Protein AF-A0A5C8PGQ7-F1 (afdb_monomer_lite)

Secondary structure (DSSP, 8-state):
-----------------------------PPP-EEEEEEE-TTS-EEEEEE----SS--------GGGHHHHHHH-----SS-------PPP---HHHHHTTSSS-GGGGG-HHHHHHHTTT-EEEE-SSS-EEEE------

Sequence (142 aa):
MSQAKKVPGRRLAAVAGLTATLLASTSALAQELALKRVMLSSGGVGYFEYEASVENDATLKLTVNLDQVDDVLKSLVVYDDKGGVGGLSLPGREPLSQVFRDLPFDQAALGSPSALLNALRGAEITVGGARSATGRVVAVNG

Structure (mmCIF, N/CA/C/O backbone):
data_AF-A0A5C8PGQ7-F1
#
_entry.id   AF-A0A5C8PGQ7-F1
#
loop_
_atom_site.group_PDB
_atom_site.id
_atom_site.type_symbol
_atom_site.label_atom_id
_atom_site.label_alt_id
_atom_site.label_comp_id
_atom_site.label_asym_id
_atom_site.label_entity_id
_atom_site.label_seq_id
_atom_site.pdbx_PDB_ins_code
_atom_site.Cartn_x
_atom_site.Cartn_y
_atom_site.Cartn_z
_atom_site.occupancy
_atom_site.B_iso_or_equiv
_atom_site.auth_seq_id
_atom_site.auth_comp_id
_atom_site.auth_asym_id
_atom_site.auth_atom_id
_atom_site.pdbx_PDB_model_num
ATOM 1 N N . MET A 1 1 ? 69.916 -13.758 72.986 1.00 38.78 1 MET A N 1
ATOM 2 C CA . MET A 1 1 ? 70.619 -13.439 71.724 1.00 38.78 1 MET A CA 1
ATOM 3 C C . MET A 1 1 ? 69.663 -13.648 70.563 1.00 38.78 1 MET A C 1
ATOM 5 O O . MET A 1 1 ? 68.868 -14.572 70.611 1.00 38.78 1 MET A O 1
ATOM 9 N N . SER A 1 2 ? 69.817 -12.802 69.548 1.00 45.38 2 SER A N 1
ATOM 10 C CA . SER A 1 2 ? 69.182 -12.797 68.225 1.00 45.38 2 SER A CA 1
ATOM 11 C C . SER A 1 2 ? 67.816 -12.113 68.069 1.00 45.38 2 SER A C 1
ATOM 13 O O . SER A 1 2 ? 66.766 -12.609 68.458 1.00 45.38 2 SER A O 1
ATOM 15 N N . GLN A 1 3 ? 67.915 -10.931 67.464 1.00 43.03 3 GLN A N 1
ATOM 16 C CA . GLN A 1 3 ? 66.894 -10.025 66.946 1.00 43.03 3 GLN A CA 1
ATOM 17 C C . GLN A 1 3 ? 66.526 -10.391 65.499 1.00 43.03 3 GLN A C 1
ATOM 19 O O . GLN A 1 3 ? 67.411 -10.779 64.743 1.00 43.03 3 GLN A O 1
ATOM 24 N N . ALA A 1 4 ? 65.291 -10.098 65.078 1.00 44.09 4 ALA A N 1
ATOM 25 C CA . ALA A 1 4 ? 64.941 -9.648 63.716 1.00 44.09 4 ALA A CA 1
ATOM 26 C C . ALA A 1 4 ? 63.502 -9.080 63.764 1.00 44.09 4 ALA A C 1
ATOM 28 O O . ALA A 1 4 ? 62.569 -9.813 64.060 1.00 44.09 4 ALA A O 1
ATOM 29 N N . LYS A 1 5 ? 63.247 -7.764 63.768 1.00 43.47 5 LYS A N 1
ATOM 30 C CA . LYS A 1 5 ? 63.409 -6.710 62.740 1.00 43.47 5 LYS A CA 1
ATOM 31 C C . LYS A 1 5 ? 62.297 -6.687 61.652 1.00 43.47 5 LYS A C 1
ATOM 33 O O . LYS A 1 5 ? 62.464 -7.241 60.581 1.00 43.47 5 LYS A O 1
ATOM 38 N N . LYS A 1 6 ? 61.266 -5.863 61.938 1.00 44.41 6 LYS A N 1
ATOM 39 C CA . LYS A 1 6 ? 60.696 -4.738 61.137 1.00 44.41 6 LYS A CA 1
ATOM 40 C C . LYS A 1 6 ? 59.758 -4.954 59.899 1.00 44.41 6 LYS A C 1
ATOM 42 O O . LYS A 1 6 ? 60.214 -5.297 58.819 1.00 44.41 6 LYS A O 1
ATOM 47 N N . VAL A 1 7 ? 58.543 -4.383 60.073 1.00 50.19 7 VAL A N 1
ATOM 48 C CA . VAL A 1 7 ? 57.676 -3.500 59.212 1.00 50.19 7 VAL A CA 1
ATOM 49 C C . VAL A 1 7 ? 56.765 -4.059 58.083 1.00 50.19 7 VAL A C 1
ATOM 51 O O . VAL A 1 7 ? 56.846 -5.242 57.788 1.00 50.19 7 VAL A O 1
ATOM 54 N N . PRO A 1 8 ? 55.779 -3.276 57.551 1.00 56.50 8 PRO A N 1
ATOM 55 C CA . PRO A 1 8 ? 54.363 -3.463 57.881 1.00 56.50 8 PRO A CA 1
ATOM 56 C C . PRO A 1 8 ? 53.438 -3.541 56.640 1.00 56.50 8 PRO A C 1
ATOM 58 O O . PRO A 1 8 ? 53.844 -3.305 55.509 1.00 56.50 8 PRO A O 1
ATOM 61 N N . GLY A 1 9 ? 52.139 -3.691 56.901 1.00 41.81 9 GLY A N 1
ATOM 62 C CA . GLY A 1 9 ? 51.097 -3.008 56.135 1.00 41.81 9 GLY A CA 1
ATOM 63 C C . GLY A 1 9 ? 50.670 -3.646 54.814 1.00 41.81 9 GLY A C 1
ATOM 64 O O . GLY A 1 9 ? 51.455 -3.841 53.896 1.00 41.81 9 GLY A O 1
ATOM 65 N N . ARG A 1 10 ? 49.355 -3.815 54.671 1.00 47.88 10 ARG A N 1
ATOM 66 C CA . ARG A 1 10 ? 48.578 -3.189 53.593 1.00 47.88 10 ARG A CA 1
ATOM 67 C C . ARG A 1 10 ? 47.095 -3.332 53.903 1.00 47.88 10 ARG A C 1
ATOM 69 O O . ARG A 1 10 ? 46.573 -4.427 54.067 1.00 47.88 10 ARG A O 1
ATOM 76 N N . ARG A 1 11 ? 46.446 -2.173 54.003 1.00 53.06 11 ARG A N 1
ATOM 77 C CA . ARG A 1 11 ? 44.997 -2.013 53.927 1.00 53.06 11 ARG A CA 1
ATOM 78 C C . ARG A 1 11 ? 44.543 -2.571 52.578 1.00 53.06 11 ARG A C 1
ATOM 80 O O . ARG A 1 11 ? 45.106 -2.181 51.558 1.00 53.06 11 ARG A O 1
ATOM 87 N N . LEU A 1 12 ? 43.527 -3.424 52.571 1.00 47.94 12 LEU A N 1
ATOM 88 C CA . LEU A 1 12 ? 42.747 -3.708 51.372 1.00 47.94 12 LEU A CA 1
ATOM 89 C C . LEU A 1 12 ? 41.307 -3.321 51.675 1.00 47.94 12 LEU A C 1
ATOM 91 O O . LEU A 1 12 ? 40.637 -3.912 52.517 1.00 47.94 12 LEU A O 1
ATOM 95 N N . ALA A 1 13 ? 40.924 -2.217 51.044 1.00 45.59 13 ALA A N 1
ATOM 96 C CA . ALA A 1 13 ? 39.599 -1.645 51.057 1.00 45.59 13 ALA A CA 1
ATOM 97 C C . ALA A 1 13 ? 38.601 -2.630 50.440 1.00 45.59 13 ALA A C 1
ATOM 99 O O . ALA A 1 13 ? 38.850 -3.192 49.373 1.00 45.59 13 ALA A O 1
ATOM 100 N N . ALA A 1 14 ? 37.468 -2.806 51.111 1.00 43.62 14 ALA A N 1
ATOM 101 C CA . ALA A 1 14 ? 36.304 -3.465 50.551 1.00 43.62 14 ALA A CA 1
ATOM 102 C C . ALA A 1 14 ? 35.685 -2.542 49.490 1.00 43.62 14 ALA A C 1
ATOM 104 O O . ALA A 1 14 ? 35.059 -1.538 49.820 1.00 43.62 14 ALA A O 1
ATOM 105 N N . VAL A 1 15 ? 35.889 -2.867 48.214 1.00 48.81 15 VAL A N 1
ATOM 106 C CA . VAL A 1 15 ? 35.089 -2.348 47.100 1.00 48.81 15 VAL A CA 1
ATOM 107 C C . VAL A 1 15 ? 34.125 -3.465 46.736 1.00 48.81 15 VAL A C 1
ATOM 109 O O . VAL A 1 15 ? 34.502 -4.423 46.067 1.00 48.81 15 VAL A O 1
ATOM 112 N N . ALA A 1 16 ? 32.899 -3.381 47.239 1.00 48.72 16 ALA A N 1
ATOM 113 C CA . ALA A 1 16 ? 31.841 -4.317 46.904 1.00 48.72 16 ALA A CA 1
ATOM 114 C C . ALA A 1 16 ? 30.554 -3.539 46.628 1.00 48.72 16 ALA A C 1
ATOM 116 O O . ALA A 1 16 ? 29.987 -2.928 47.527 1.00 48.72 16 ALA A O 1
ATOM 117 N N . GLY A 1 17 ? 30.110 -3.614 45.373 1.00 46.31 17 GLY A N 1
ATOM 118 C CA . GLY A 1 17 ? 28.707 -3.476 45.006 1.00 46.31 17 GLY A CA 1
ATOM 119 C C . GLY A 1 17 ? 28.219 -2.064 44.700 1.00 46.31 17 GLY A C 1
ATOM 120 O O . GLY A 1 17 ? 27.666 -1.402 45.565 1.00 46.31 17 GLY A O 1
ATOM 121 N N . LEU A 1 18 ? 28.271 -1.678 43.424 1.00 49.31 18 LEU A N 1
ATOM 122 C CA . LEU A 1 18 ? 27.067 -1.150 42.778 1.00 49.31 18 LEU A CA 1
ATOM 123 C C . LEU A 1 18 ? 27.117 -1.453 41.279 1.00 49.31 18 LEU A C 1
ATOM 125 O O . LEU A 1 18 ? 27.534 -0.664 40.437 1.00 49.31 18 LEU A O 1
ATOM 129 N N . THR A 1 19 ? 26.761 -2.696 40.992 1.00 49.69 19 THR A N 1
ATOM 130 C CA . THR A 1 19 ? 26.486 -3.261 39.677 1.00 49.69 19 THR A CA 1
ATOM 131 C C . THR A 1 19 ? 25.369 -2.499 38.964 1.00 49.69 19 THR A C 1
ATOM 133 O O . THR A 1 19 ? 24.251 -2.439 39.460 1.00 49.69 19 THR A O 1
ATOM 136 N N . ALA A 1 20 ? 25.703 -1.978 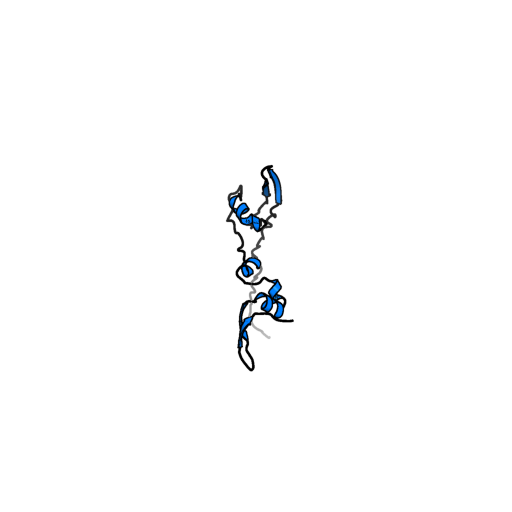37.782 1.00 49.25 20 ALA A N 1
ATOM 137 C CA . ALA A 1 20 ? 24.882 -1.942 36.572 1.00 49.25 20 ALA A CA 1
ATOM 138 C C . ALA A 1 20 ? 23.376 -1.647 36.739 1.00 49.25 20 ALA A C 1
ATOM 140 O O . ALA A 1 20 ? 22.547 -2.554 36.765 1.00 49.25 20 ALA A O 1
ATOM 141 N N . THR A 1 21 ? 23.005 -0.368 36.680 1.00 51.75 21 THR A N 1
ATOM 142 C CA . THR A 1 21 ? 21.690 0.048 36.176 1.00 51.75 21 THR A CA 1
ATOM 143 C C . THR A 1 21 ? 21.650 -0.181 34.665 1.00 51.75 21 THR A C 1
ATOM 145 O O . THR A 1 21 ? 21.876 0.720 33.859 1.00 51.75 21 THR A O 1
ATOM 148 N N . LEU A 1 22 ? 21.413 -1.435 34.278 1.00 51.84 22 LEU A N 1
ATOM 149 C CA . LEU A 1 22 ? 21.028 -1.789 32.921 1.00 51.84 22 LEU A CA 1
ATOM 150 C C . LEU A 1 22 ? 19.669 -1.129 32.663 1.00 51.84 22 LEU A C 1
ATOM 152 O O . LEU A 1 22 ? 18.680 -1.479 33.305 1.00 51.84 22 LEU A O 1
ATOM 156 N N . LEU A 1 23 ? 19.648 -0.134 31.777 1.00 50.91 23 LEU A N 1
ATOM 157 C CA . LEU A 1 23 ? 18.428 0.456 31.239 1.00 50.91 23 LEU A CA 1
ATOM 158 C C . LEU A 1 23 ? 17.570 -0.677 30.669 1.00 50.91 23 LEU A C 1
ATOM 160 O O . LEU A 1 23 ? 17.844 -1.194 29.588 1.00 50.91 23 LEU A O 1
ATOM 164 N N . ALA A 1 24 ? 16.560 -1.093 31.428 1.00 49.31 24 ALA A N 1
ATOM 165 C CA . ALA A 1 24 ? 15.518 -1.970 30.940 1.00 49.31 24 ALA A CA 1
ATOM 166 C C . ALA A 1 24 ? 14.718 -1.173 29.910 1.00 49.31 24 ALA A C 1
ATOM 168 O O . ALA A 1 24 ? 13.815 -0.413 30.250 1.00 49.31 24 ALA A O 1
ATOM 169 N N . SER A 1 25 ? 15.087 -1.312 28.640 1.00 51.31 25 SER A N 1
ATOM 170 C CA . SER A 1 25 ? 14.211 -0.977 27.528 1.00 51.31 25 SER A CA 1
ATOM 171 C C . SER A 1 25 ? 13.041 -1.958 27.569 1.00 51.31 25 SER A C 1
ATOM 173 O O . SER A 1 25 ? 13.077 -3.016 26.944 1.00 51.31 25 SER A O 1
ATOM 175 N N . THR A 1 26 ? 12.019 -1.646 28.365 1.00 51.44 26 THR A N 1
ATOM 176 C CA . THR A 1 26 ? 10.708 -2.283 28.261 1.00 51.44 26 THR A CA 1
ATOM 177 C C . THR A 1 26 ? 10.158 -1.932 26.889 1.00 51.44 26 THR A C 1
ATOM 179 O O . THR A 1 26 ? 9.598 -0.858 26.689 1.00 51.44 26 THR A O 1
ATOM 182 N N . SER A 1 27 ? 10.388 -2.817 25.919 1.00 49.56 27 SER A N 1
ATOM 183 C CA . SER A 1 27 ? 9.647 -2.810 24.664 1.00 49.56 27 SER A CA 1
ATOM 184 C C . SER A 1 27 ? 8.173 -2.892 25.032 1.00 49.56 27 SER A C 1
ATOM 186 O O . SER A 1 27 ? 7.729 -3.920 25.543 1.00 49.56 27 SER A O 1
ATOM 188 N N . ALA A 1 28 ? 7.440 -1.802 24.822 1.00 50.12 28 ALA A N 1
ATOM 189 C CA . ALA A 1 28 ? 5.998 -1.779 24.976 1.00 50.12 28 ALA A CA 1
ATOM 190 C C . ALA A 1 28 ? 5.399 -2.894 24.108 1.00 50.12 28 ALA A C 1
ATOM 192 O O . ALA A 1 28 ? 5.568 -2.906 22.886 1.00 50.12 28 ALA A O 1
ATOM 193 N N . LEU A 1 29 ? 4.740 -3.865 24.743 1.00 48.00 29 LEU A N 1
ATOM 194 C CA . LEU A 1 29 ? 3.882 -4.825 24.060 1.00 48.00 29 LEU A CA 1
ATOM 195 C C . LEU A 1 29 ? 2.614 -4.071 23.669 1.00 48.00 29 LEU A C 1
ATOM 197 O O . LEU A 1 29 ? 1.614 -4.087 24.379 1.00 48.00 29 LEU A O 1
ATOM 201 N N . ALA A 1 30 ? 2.682 -3.349 22.557 1.00 56.62 30 ALA A N 1
ATOM 202 C CA . ALA A 1 30 ? 1.496 -2.776 21.953 1.00 56.62 30 ALA A CA 1
ATOM 203 C C . ALA A 1 30 ? 0.590 -3.928 21.517 1.00 56.62 30 ALA A C 1
ATOM 205 O O . ALA A 1 30 ? 1.018 -4.794 20.748 1.00 56.62 30 ALA A O 1
ATOM 206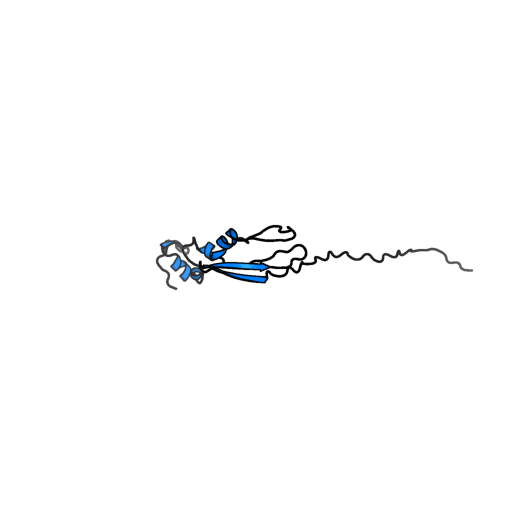 N N . GLN A 1 31 ? -0.646 -3.961 22.012 1.00 67.69 31 GLN A N 1
ATOM 207 C CA . GLN A 1 31 ? -1.630 -4.887 21.475 1.00 67.69 31 GLN A CA 1
ATOM 208 C C . GLN A 1 31 ? -1.845 -4.547 19.994 1.00 67.69 31 GLN A C 1
ATOM 210 O O . GLN A 1 31 ? -1.969 -3.377 19.631 1.00 67.69 31 GLN A O 1
ATOM 215 N N . GLU A 1 32 ? -1.843 -5.554 19.122 1.00 83.06 32 GLU A N 1
ATOM 216 C CA . GLU A 1 32 ? -2.141 -5.334 17.707 1.00 83.06 32 GLU A CA 1
ATOM 217 C C . GLU A 1 32 ? -3.558 -4.769 17.541 1.00 83.06 32 GLU A C 1
ATOM 219 O O . GLU A 1 32 ? -4.454 -5.058 18.339 1.00 83.06 32 GLU A O 1
ATOM 224 N N . LEU A 1 33 ? -3.762 -3.967 16.492 1.00 92.38 33 LEU A N 1
ATOM 225 C CA . LEU A 1 33 ? -5.079 -3.437 16.145 1.00 92.38 33 LEU A CA 1
ATOM 226 C C . LEU A 1 33 ? -6.056 -4.593 15.902 1.00 92.38 33 LEU A C 1
ATOM 228 O O . LEU A 1 33 ? -5.955 -5.312 14.908 1.00 92.38 33 LEU A O 1
ATOM 232 N N . ALA A 1 34 ? -7.029 -4.746 16.796 1.00 93.44 34 ALA A N 1
ATOM 233 C CA . ALA A 1 34 ? -8.061 -5.761 16.690 1.00 93.44 34 ALA A CA 1
ATOM 234 C C . ALA A 1 34 ? -9.307 -5.168 16.031 1.00 93.44 34 ALA A C 1
ATOM 236 O O . ALA A 1 34 ? -9.831 -4.158 16.494 1.00 93.44 34 ALA A O 1
ATOM 237 N N . LEU A 1 35 ? -9.812 -5.815 14.979 1.00 95.12 35 LEU A N 1
ATOM 238 C CA . LEU A 1 35 ? -11.076 -5.432 14.352 1.00 95.12 35 LEU A CA 1
ATOM 239 C C . LEU A 1 35 ? -12.238 -5.694 15.325 1.00 95.12 35 LEU A C 1
ATOM 241 O O . LEU A 1 35 ? -12.481 -6.837 15.713 1.00 95.12 35 LEU A O 1
ATOM 245 N N . LYS A 1 36 ? -12.957 -4.640 15.716 1.00 96.44 36 LYS A N 1
ATOM 246 C CA . LYS A 1 36 ? -14.078 -4.692 16.668 1.00 96.44 36 LYS A CA 1
ATOM 247 C C . LYS A 1 36 ? -15.436 -4.634 15.997 1.00 96.44 36 LYS A C 1
ATOM 249 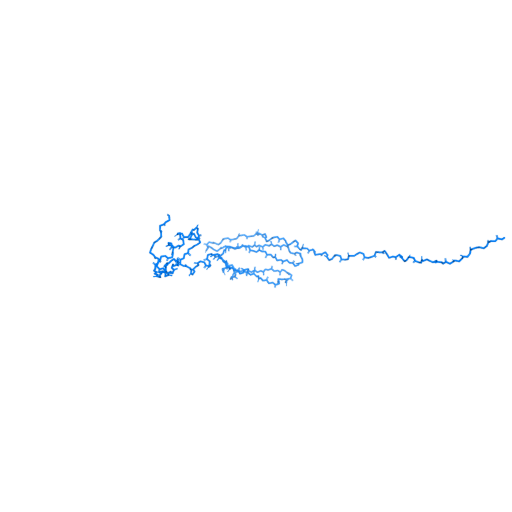O O . LYS A 1 36 ? -16.372 -5.290 16.450 1.00 96.44 36 LYS A O 1
ATOM 254 N N . ARG A 1 37 ? -15.554 -3.847 14.927 1.00 96.88 37 ARG A N 1
ATOM 255 C CA . ARG A 1 37 ? -16.834 -3.604 14.263 1.00 96.88 37 ARG A CA 1
ATOM 256 C C . ARG A 1 37 ? -16.665 -3.497 12.758 1.00 96.88 37 ARG A C 1
ATOM 258 O O . ARG A 1 37 ? -15.741 -2.853 12.271 1.00 96.88 37 ARG A O 1
ATOM 265 N N . VAL A 1 38 ? -17.605 -4.114 12.045 1.00 96.94 38 VAL A N 1
ATOM 266 C CA . VAL A 1 38 ? -17.777 -3.979 10.599 1.00 96.94 38 VAL A CA 1
ATOM 267 C C . VAL A 1 38 ? -19.225 -3.603 10.334 1.00 96.94 38 VAL A C 1
ATOM 269 O O . VAL A 1 38 ? -20.140 -4.279 10.804 1.00 96.94 38 VAL A O 1
ATOM 272 N N . MET A 1 39 ? -19.438 -2.533 9.579 1.00 96.75 39 MET A N 1
ATOM 273 C CA . MET A 1 39 ? -20.757 -2.144 9.092 1.00 96.75 39 MET A CA 1
ATOM 274 C C . MET A 1 39 ? -20.688 -1.955 7.584 1.00 96.75 39 MET A C 1
ATOM 276 O O . MET A 1 39 ? -19.785 -1.295 7.080 1.00 96.75 39 MET A O 1
ATOM 280 N N . LEU A 1 40 ? -21.649 -2.524 6.864 1.00 96.50 40 LEU A N 1
ATOM 281 C CA . LEU A 1 40 ? -21.761 -2.377 5.417 1.00 96.50 40 LEU A CA 1
ATOM 282 C C . LEU A 1 40 ? -23.032 -1.598 5.106 1.00 96.50 40 LEU A C 1
ATOM 284 O O . LEU A 1 40 ? -24.112 -1.931 5.593 1.00 96.50 40 LEU A O 1
ATOM 288 N N . SER A 1 41 ? -22.895 -0.552 4.302 1.00 94.69 41 SER A N 1
ATOM 289 C CA . SER A 1 41 ? -24.035 0.209 3.801 1.00 94.69 41 SER A CA 1
ATOM 290 C C . SER A 1 41 ? -24.556 -0.386 2.492 1.00 94.69 41 SER A C 1
ATOM 292 O O . SER A 1 41 ? -23.801 -0.948 1.697 1.00 94.69 41 SER A O 1
ATOM 294 N N . SER A 1 42 ? -25.847 -0.194 2.217 1.00 93.94 42 SER A N 1
ATOM 295 C CA . SER A 1 42 ? -26.452 -0.526 0.918 1.00 93.94 42 SER A CA 1
ATOM 296 C C . SER A 1 42 ? -25.905 0.317 -0.242 1.00 93.94 42 SER A C 1
ATOM 298 O O . SER A 1 42 ? -26.064 -0.064 -1.396 1.00 93.94 42 SER A O 1
ATOM 300 N N . GLY A 1 43 ? -25.238 1.438 0.057 1.00 93.50 43 GLY A N 1
ATOM 301 C CA . GLY A 1 43 ? -24.548 2.289 -0.915 1.00 93.50 43 GLY A CA 1
ATOM 302 C C . GLY A 1 43 ? -23.141 1.813 -1.294 1.00 93.50 43 GLY A C 1
ATOM 303 O O . GLY A 1 43 ? -22.450 2.524 -2.012 1.00 93.50 43 GLY A O 1
ATOM 304 N N . GLY A 1 44 ? -22.696 0.648 -0.807 1.00 90.75 44 GLY A N 1
ATOM 305 C CA . GLY A 1 44 ? -21.391 0.070 -1.155 1.00 90.75 44 GLY A CA 1
ATOM 306 C C . GLY A 1 44 ? -20.207 0.580 -0.326 1.00 90.75 44 GLY A C 1
ATOM 307 O O . GLY A 1 44 ? -19.071 0.221 -0.614 1.00 90.75 44 GLY A O 1
ATOM 308 N N . VAL A 1 45 ? -20.448 1.381 0.716 1.00 90.75 45 VAL A N 1
ATOM 309 C CA . VAL A 1 45 ? -19.407 1.845 1.649 1.00 90.75 45 VAL A CA 1
ATOM 310 C C . VAL A 1 45 ? -19.343 0.922 2.866 1.00 90.75 45 VAL A C 1
ATOM 312 O O . VAL A 1 45 ? -20.381 0.629 3.470 1.00 90.75 45 VAL A O 1
ATOM 315 N N . GLY A 1 46 ? -18.133 0.491 3.229 1.00 92.94 46 GLY A N 1
ATOM 316 C CA . GLY A 1 46 ? -17.850 -0.257 4.454 1.00 92.94 46 GLY A CA 1
ATOM 317 C C . GLY A 1 46 ? -17.197 0.616 5.527 1.00 92.94 46 GLY A C 1
ATOM 318 O O . GLY A 1 46 ? -16.367 1.466 5.219 1.00 92.94 46 GLY A O 1
ATOM 319 N N . TYR A 1 47 ? -17.563 0.389 6.785 1.00 94.06 47 TYR A N 1
ATOM 320 C CA . TYR A 1 47 ? -16.957 0.992 7.970 1.00 94.06 47 TYR A CA 1
ATOM 321 C C . TYR A 1 47 ? -16.286 -0.096 8.807 1.00 94.06 47 TYR A C 1
ATOM 323 O O . TYR A 1 47 ? -16.905 -1.124 9.095 1.00 94.06 47 TYR A O 1
ATOM 331 N N . PHE A 1 48 ? -15.039 0.153 9.204 1.00 96.00 48 PHE A N 1
ATOM 332 C CA . PHE A 1 48 ? -14.208 -0.770 9.970 1.00 96.00 48 PHE A CA 1
ATOM 333 C C . PHE A 1 48 ? -13.645 -0.044 11.185 1.00 96.00 48 PHE A C 1
ATOM 335 O O . PHE A 1 48 ? -13.021 1.006 11.051 1.00 96.00 48 PHE A O 1
ATOM 342 N N . GLU A 1 49 ? -13.853 -0.617 12.362 1.00 96.81 49 GLU A N 1
ATOM 343 C CA . GLU A 1 49 ? -13.351 -0.073 13.618 1.00 96.81 49 GLU A CA 1
ATOM 344 C C . GLU A 1 49 ? -12.317 -1.016 14.204 1.00 96.81 49 GLU A C 1
ATOM 346 O O . GLU A 1 49 ? -12.609 -2.190 14.453 1.00 96.81 49 GLU A O 1
ATOM 351 N N . TYR A 1 50 ? -11.120 -0.488 14.426 1.00 95.69 50 TYR A N 1
ATOM 352 C CA . TYR A 1 50 ? -10.023 -1.199 15.057 1.00 95.69 50 TYR A CA 1
ATOM 353 C C . TYR A 1 50 ? -9.705 -0.558 16.400 1.00 95.69 50 TYR A C 1
ATOM 355 O O . TYR A 1 50 ? -9.715 0.663 16.525 1.00 95.69 50 TYR A O 1
ATOM 363 N N . GLU A 1 51 ? -9.381 -1.388 17.383 1.00 94.56 51 GLU A N 1
ATOM 364 C CA . GLU A 1 51 ? -9.064 -0.949 18.738 1.00 94.56 51 GLU A CA 1
ATOM 365 C C . GLU A 1 51 ? -7.845 -1.715 19.259 1.00 94.56 51 GLU A C 1
ATOM 367 O O . GLU A 1 51 ? -7.667 -2.901 18.963 1.00 94.56 51 GLU A O 1
ATOM 372 N N . ALA A 1 52 ? -7.015 -1.039 20.049 1.00 92.62 52 ALA A N 1
ATOM 373 C CA . ALA A 1 52 ? -5.883 -1.623 20.751 1.00 92.62 52 ALA A CA 1
ATOM 374 C C . ALA A 1 52 ? -5.688 -0.922 22.098 1.00 92.62 52 ALA A C 1
ATOM 376 O O . ALA A 1 52 ? -5.854 0.293 22.192 1.00 92.62 52 ALA A O 1
ATOM 377 N N . SER A 1 53 ? -5.284 -1.679 23.121 1.00 90.50 53 SER A N 1
ATOM 378 C CA . SER A 1 53 ? -4.765 -1.100 24.359 1.00 90.50 53 SER A CA 1
ATOM 379 C C . SER A 1 53 ? -3.266 -0.854 24.206 1.00 90.50 53 SER A C 1
ATOM 381 O O . SER A 1 53 ? -2.510 -1.765 23.856 1.00 90.50 53 SER A O 1
ATOM 383 N N . VA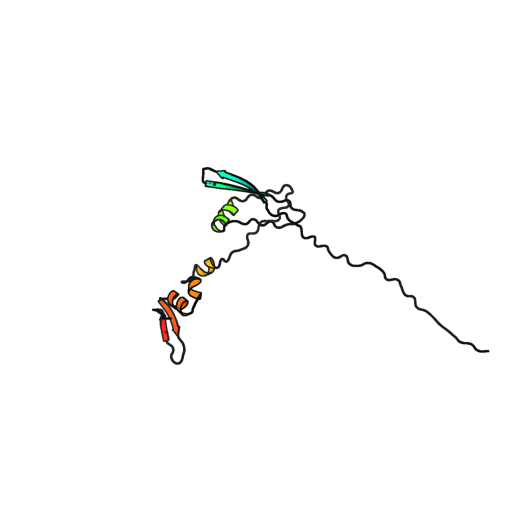L A 1 54 ? -2.836 0.377 24.472 1.00 87.12 54 VAL A N 1
ATOM 384 C CA . VAL A 1 54 ? -1.433 0.791 24.386 1.00 87.12 54 VAL A CA 1
ATOM 385 C C . VAL A 1 54 ? -0.913 1.128 25.780 1.00 87.12 54 VAL A C 1
ATOM 387 O O . VAL A 1 54 ? -1.488 1.952 26.491 1.00 87.12 54 VAL A O 1
ATOM 390 N N . GLU A 1 55 ? 0.191 0.490 26.162 1.00 83.31 55 GLU A N 1
ATOM 391 C CA . GLU A 1 55 ? 0.958 0.826 27.360 1.00 83.31 55 GLU A CA 1
ATOM 392 C C . GLU A 1 55 ? 2.242 1.558 26.952 1.00 83.31 55 GLU A C 1
ATOM 394 O O . GLU A 1 55 ? 3.032 1.022 26.176 1.00 83.31 55 GLU A O 1
ATOM 399 N N . ASN A 1 56 ? 2.490 2.745 27.516 1.00 84.31 56 ASN A N 1
ATOM 400 C CA . ASN A 1 56 ? 3.601 3.635 27.135 1.00 84.31 56 ASN A CA 1
ATOM 401 C C . ASN A 1 56 ? 3.530 4.059 25.653 1.00 84.31 56 ASN A C 1
ATOM 403 O O . ASN A 1 56 ? 2.440 4.202 25.103 1.00 84.31 56 ASN A O 1
ATOM 407 N N . ASP A 1 57 ? 4.682 4.273 25.015 1.00 84.88 57 ASP A N 1
ATOM 408 C CA . ASP A 1 57 ? 4.764 4.667 23.612 1.00 84.88 57 ASP A CA 1
ATOM 409 C C . ASP A 1 57 ? 4.766 3.439 22.696 1.00 84.88 57 ASP A C 1
ATOM 411 O O . ASP A 1 57 ? 5.592 2.532 22.835 1.00 84.88 57 ASP A O 1
ATOM 415 N N . ALA A 1 58 ? 3.871 3.438 21.709 1.00 87.56 58 ALA A N 1
ATOM 416 C CA . ALA A 1 58 ? 3.765 2.374 20.723 1.00 87.56 58 ALA A CA 1
ATOM 417 C C . ALA A 1 58 ? 3.471 2.900 19.320 1.00 87.56 58 ALA A C 1
ATOM 419 O O . ALA A 1 58 ? 2.824 3.925 19.128 1.00 87.56 58 ALA A O 1
ATOM 420 N N . THR A 1 59 ? 3.894 2.130 18.318 1.00 89.62 59 THR A N 1
ATOM 421 C CA . THR A 1 59 ? 3.465 2.312 16.929 1.00 89.62 59 THR A CA 1
ATOM 422 C C . THR A 1 59 ? 2.515 1.187 16.544 1.00 89.62 59 THR A C 1
ATOM 424 O O . THR A 1 59 ? 2.907 0.021 16.517 1.00 89.62 59 THR A O 1
ATOM 427 N N . LEU A 1 60 ? 1.279 1.546 16.204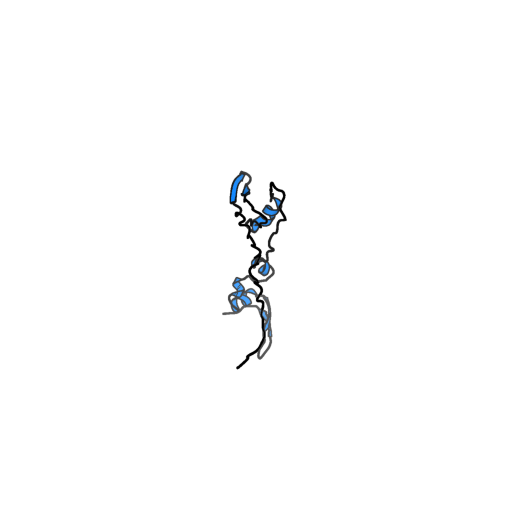 1.00 91.50 60 LEU A N 1
ATOM 428 C CA . LEU A 1 60 ? 0.272 0.618 15.698 1.00 91.50 60 LEU A CA 1
ATOM 429 C C . LEU A 1 60 ? 0.307 0.587 14.166 1.00 91.50 60 LEU A C 1
ATOM 431 O O . LEU A 1 60 ? 0.476 1.620 13.518 1.00 91.50 60 LEU A O 1
ATOM 435 N N . LYS A 1 61 ? 0.143 -0.600 13.574 1.00 92.06 61 LYS A N 1
ATOM 436 C CA . LYS A 1 61 ? 0.137 -0.784 12.116 1.00 92.06 61 LYS A CA 1
ATOM 437 C C . LYS A 1 61 ? -1.258 -1.143 11.627 1.00 92.06 61 LYS A C 1
ATOM 439 O O . LYS A 1 61 ? -1.756 -2.221 11.936 1.00 92.06 61 LYS A O 1
ATOM 444 N N . LEU A 1 62 ? -1.844 -0.273 10.809 1.00 92.31 62 LEU A N 1
ATOM 445 C CA . LEU A 1 62 ? -3.051 -0.570 10.044 1.00 92.31 62 LEU A CA 1
ATOM 446 C C . LEU A 1 62 ? -2.649 -0.957 8.617 1.00 92.31 62 LEU A C 1
ATOM 448 O O . LEU A 1 62 ? -2.027 -0.168 7.910 1.00 92.31 62 LEU A O 1
ATOM 452 N N . THR A 1 63 ? -2.991 -2.175 8.200 1.00 89.88 63 THR A N 1
ATOM 453 C CA . THR A 1 63 ? -2.736 -2.643 6.830 1.00 89.88 63 THR A CA 1
ATOM 454 C C . THR A 1 63 ? -3.989 -2.449 5.993 1.00 89.88 63 THR A C 1
ATOM 456 O O . THR A 1 63 ? -5.067 -2.882 6.393 1.00 89.88 63 THR A O 1
ATOM 459 N N . VAL A 1 64 ? -3.842 -1.824 4.827 1.00 89.62 64 VAL A N 1
ATOM 460 C CA . VAL A 1 64 ? -4.939 -1.580 3.884 1.00 89.62 64 VAL A CA 1
ATOM 461 C C . VAL A 1 64 ? -4.519 -1.960 2.471 1.00 89.62 64 VAL A C 1
ATOM 463 O O . VAL A 1 64 ? -3.323 -2.000 2.161 1.00 89.62 64 VAL A O 1
ATOM 466 N N . ASN A 1 65 ? -5.497 -2.239 1.610 1.00 88.25 65 ASN A N 1
ATOM 467 C CA . ASN A 1 65 ? -5.215 -2.487 0.204 1.00 88.25 65 ASN A CA 1
ATOM 468 C C . ASN A 1 65 ? -4.686 -1.219 -0.449 1.00 88.25 65 ASN A C 1
ATOM 470 O O . ASN A 1 65 ? -5.141 -0.110 -0.169 1.00 88.25 65 ASN A O 1
ATOM 474 N N . LEU A 1 66 ? -3.714 -1.402 -1.333 1.00 84.25 66 LEU A N 1
ATOM 475 C CA . LEU A 1 66 ? -3.026 -0.290 -1.954 1.00 84.25 66 LEU A CA 1
ATOM 476 C C . LEU A 1 66 ? -3.966 0.650 -2.717 1.00 84.25 66 LEU A C 1
ATOM 478 O O . LEU A 1 66 ? -3.880 1.868 -2.596 1.00 84.25 66 LEU A O 1
ATOM 482 N N . ASP A 1 67 ? -4.791 0.064 -3.570 1.00 87.94 67 ASP A N 1
ATOM 483 C CA . ASP A 1 67 ? -5.742 0.756 -4.430 1.00 87.94 67 ASP A CA 1
ATOM 484 C C . ASP A 1 67 ? -6.757 1.588 -3.633 1.00 87.94 67 ASP A C 1
ATOM 486 O O . ASP A 1 67 ? -7.382 2.479 -4.196 1.00 87.94 67 ASP A O 1
ATOM 490 N N . GLN A 1 68 ? -6.860 1.349 -2.322 1.00 88.38 68 GLN A N 1
ATOM 491 C CA . GLN A 1 68 ? -7.763 2.025 -1.395 1.00 88.38 68 GLN A CA 1
ATOM 492 C C . GLN A 1 68 ? -7.053 2.996 -0.436 1.00 88.38 68 GLN A C 1
ATOM 494 O O . GLN A 1 68 ? -7.730 3.693 0.317 1.00 88.38 68 GLN A O 1
ATOM 499 N N . VAL A 1 69 ? -5.713 3.074 -0.434 1.00 90.31 69 VAL A N 1
ATOM 500 C CA . VAL A 1 69 ? -4.945 3.899 0.528 1.00 90.31 69 VAL A CA 1
ATOM 501 C C . VAL A 1 69 ? -5.416 5.351 0.526 1.00 90.31 69 VAL A C 1
ATOM 503 O O . VAL A 1 69 ? -5.604 5.935 1.589 1.00 90.31 69 VAL A O 1
ATOM 506 N N . ASP A 1 70 ? -5.629 5.931 -0.653 1.00 90.81 70 ASP A N 1
ATOM 507 C CA . ASP A 1 70 ? -6.030 7.331 -0.792 1.00 90.81 70 ASP A CA 1
ATOM 508 C C . ASP A 1 70 ? -7.416 7.601 -0.177 1.00 90.81 70 ASP A C 1
ATOM 510 O O . ASP A 1 70 ? -7.641 8.635 0.448 1.00 90.81 70 ASP A O 1
ATOM 514 N N . ASP A 1 71 ? -8.356 6.666 -0.294 1.00 91.81 71 ASP A N 1
ATOM 515 C CA . ASP A 1 71 ? -9.693 6.809 0.293 1.00 91.81 71 ASP A CA 1
ATOM 516 C C . ASP A 1 71 ? -9.696 6.553 1.798 1.00 91.81 71 ASP A C 1
ATOM 518 O O . ASP A 1 71 ? -10.377 7.255 2.551 1.00 91.81 71 ASP A O 1
ATOM 522 N N . VAL A 1 72 ? -8.870 5.609 2.257 1.00 92.25 72 VAL A N 1
ATOM 523 C CA . VAL A 1 72 ? -8.623 5.397 3.685 1.00 92.25 72 VAL A CA 1
ATOM 524 C C . VAL A 1 72 ? -8.069 6.675 4.306 1.00 92.25 72 VAL A C 1
ATOM 526 O O . VAL A 1 72 ? -8.615 7.143 5.294 1.00 92.25 72 VAL A O 1
ATOM 529 N N . LEU A 1 73 ? -7.041 7.295 3.723 1.00 92.44 73 LEU A N 1
ATOM 530 C CA . LEU A 1 73 ? -6.443 8.511 4.284 1.00 92.44 73 LEU A CA 1
ATOM 531 C C . LEU A 1 73 ? -7.416 9.695 4.340 1.00 92.44 73 LEU A C 1
ATOM 533 O O . LEU A 1 73 ? -7.372 10.462 5.298 1.00 92.44 73 LEU A O 1
ATOM 537 N N . LYS A 1 74 ? -8.316 9.836 3.358 1.00 92.62 74 LYS A N 1
ATOM 538 C CA . LYS A 1 74 ? -9.348 10.889 3.372 1.00 92.62 74 LYS A CA 1
ATOM 539 C C . LYS A 1 74 ? -10.423 10.678 4.439 1.00 92.62 74 LYS A C 1
ATOM 541 O O . LYS A 1 74 ? -11.095 11.635 4.813 1.00 92.62 74 LYS A O 1
ATOM 546 N N . SER A 1 75 ? -10.623 9.438 4.878 1.00 94.31 75 SER A N 1
ATOM 547 C CA . SER A 1 75 ? -11.718 9.044 5.772 1.00 94.31 75 SER A CA 1
ATOM 548 C C . SER A 1 75 ? -11.254 8.575 7.155 1.00 94.31 75 SER A C 1
ATOM 550 O O . SER A 1 75 ? -12.090 8.348 8.029 1.00 94.31 75 SER A O 1
ATOM 552 N N . LEU A 1 76 ? -9.942 8.436 7.375 1.00 94.38 76 LEU A N 1
ATOM 553 C CA . LEU A 1 76 ? -9.369 7.905 8.606 1.00 94.38 76 LEU A CA 1
ATOM 554 C C . LEU A 1 76 ? -9.602 8.860 9.777 1.00 94.38 76 LEU A C 1
ATOM 556 O O . LEU A 1 76 ? -9.193 10.020 9.755 1.00 94.38 76 LEU A O 1
ATOM 560 N N . VAL A 1 77 ? -10.191 8.322 10.840 1.00 93.69 77 VAL A N 1
ATOM 561 C CA . VAL A 1 77 ? -10.356 9.005 12.121 1.00 93.69 77 VAL A CA 1
ATOM 562 C C . VAL A 1 77 ? -9.636 8.193 13.185 1.00 93.69 77 VAL A C 1
ATOM 564 O O . VAL A 1 77 ? -9.875 6.995 13.322 1.00 93.69 77 VAL A O 1
ATOM 567 N N . VAL A 1 78 ? -8.754 8.849 13.937 1.00 93.06 78 VAL A N 1
ATOM 568 C CA . VAL A 1 78 ? -8.053 8.254 15.078 1.00 93.06 78 VAL A CA 1
ATOM 569 C C . VAL A 1 78 ? -8.618 8.869 16.347 1.00 93.06 78 VAL A C 1
ATOM 571 O O . VAL A 1 78 ? -8.662 10.093 16.477 1.00 93.06 78 VAL A O 1
ATOM 574 N N . TYR A 1 79 ? -9.059 8.017 17.266 1.00 91.19 79 TYR A N 1
ATOM 575 C CA . TYR A 1 79 ? -9.523 8.419 18.584 1.00 91.19 79 TYR A CA 1
ATOM 576 C C . TYR A 1 79 ? -8.557 7.897 19.644 1.00 91.19 79 TYR A C 1
ATOM 578 O O . TYR A 1 79 ? -8.160 6.735 19.605 1.00 91.19 79 TYR A O 1
ATOM 586 N N . ASP A 1 80 ? -8.197 8.769 20.575 1.00 89.12 80 ASP A N 1
ATOM 587 C CA . ASP A 1 80 ? -7.364 8.467 21.732 1.00 89.12 80 ASP A CA 1
ATOM 588 C C . ASP A 1 80 ? -7.950 9.226 22.922 1.00 89.12 80 ASP A C 1
ATOM 590 O O . ASP A 1 80 ? -8.077 10.453 22.892 1.00 89.12 80 ASP A O 1
ATOM 594 N N . ASP A 1 81 ? -8.341 8.483 23.952 1.00 85.50 81 ASP A N 1
ATOM 595 C CA . ASP A 1 81 ? -8.978 9.002 25.157 1.00 85.50 81 ASP A CA 1
ATOM 596 C C . ASP A 1 81 ? -8.022 9.843 26.020 1.00 85.50 81 ASP A C 1
ATOM 598 O O . ASP A 1 81 ? -8.469 10.712 26.771 1.00 85.50 81 ASP A O 1
ATOM 602 N N . LYS A 1 82 ? -6.708 9.620 25.893 1.00 84.88 82 LYS A N 1
ATOM 603 C CA . LYS A 1 82 ? -5.653 10.277 26.681 1.00 84.88 82 LYS A CA 1
ATOM 604 C C . LYS A 1 82 ? -4.892 11.351 25.903 1.00 84.88 82 LYS A C 1
ATOM 606 O O . LYS A 1 82 ? -4.078 12.055 26.498 1.00 84.88 82 LYS A O 1
ATOM 611 N N . GLY A 1 83 ? -5.172 11.512 24.607 1.00 72.69 83 GLY A N 1
ATOM 612 C CA . GLY A 1 83 ? -4.615 12.580 23.770 1.00 72.69 83 GLY A CA 1
ATOM 613 C C . GLY A 1 83 ? -3.113 12.454 23.477 1.00 72.69 83 GLY A C 1
ATOM 614 O O . GLY A 1 83 ? -2.440 13.471 23.322 1.00 72.69 83 GLY A O 1
ATOM 615 N N . GLY A 1 84 ? -2.583 11.230 23.422 1.00 81.75 84 GLY A N 1
ATOM 616 C CA . GLY A 1 84 ? -1.166 10.905 23.238 1.00 81.75 84 GLY A CA 1
ATOM 617 C C . GLY A 1 84 ? -0.740 10.554 21.807 1.00 81.75 84 GLY A C 1
ATOM 618 O O . GLY A 1 84 ? 0.403 10.148 21.604 1.00 81.75 84 GLY A O 1
ATOM 619 N N . VAL A 1 85 ? -1.606 10.692 20.797 1.00 83.31 85 VAL A N 1
ATOM 620 C CA . VAL A 1 85 ? -1.244 10.375 19.402 1.00 83.31 85 VAL A CA 1
ATOM 621 C C . VAL A 1 85 ? -0.118 11.290 18.902 1.00 83.31 85 VAL A C 1
ATOM 623 O O . VAL A 1 85 ? -0.332 12.462 18.599 1.00 83.31 85 VAL A O 1
ATOM 626 N N . GLY A 1 86 ? 1.086 10.726 18.758 1.00 80.94 86 GLY A N 1
ATOM 627 C CA . GLY A 1 86 ? 2.280 11.445 18.294 1.00 80.94 86 GLY A CA 1
ATOM 628 C C . GLY A 1 86 ? 2.333 11.710 16.784 1.00 80.94 86 GLY A C 1
ATOM 629 O O . GLY A 1 86 ? 3.088 12.573 16.339 1.00 80.94 86 GLY A O 1
ATOM 630 N N . GLY A 1 87 ? 1.539 10.992 15.983 1.00 87.00 87 GLY A N 1
ATOM 631 C CA . GLY A 1 87 ? 1.431 11.211 14.541 1.00 87.00 87 GLY A CA 1
ATOM 632 C C . GLY A 1 87 ? 1.044 9.963 13.750 1.00 87.00 87 GLY A C 1
ATOM 633 O O . GLY A 1 87 ? 0.986 8.855 14.277 1.00 87.00 87 GLY A O 1
ATOM 634 N N . LEU A 1 88 ? 0.801 10.164 12.455 1.00 88.94 88 LEU A N 1
ATOM 635 C CA . LEU A 1 88 ? 0.548 9.110 11.476 1.00 88.94 88 LEU A CA 1
ATOM 636 C C . LEU A 1 88 ? 1.634 9.167 10.402 1.00 88.94 88 LEU A C 1
ATOM 638 O O . LEU A 1 88 ? 1.950 10.241 9.893 1.00 88.94 88 LEU A O 1
ATOM 642 N N . SER A 1 89 ? 2.181 8.010 10.038 1.00 89.38 89 SER A N 1
ATOM 643 C CA . SER A 1 89 ? 3.142 7.894 8.944 1.00 89.38 89 SER A CA 1
ATOM 644 C C . SER A 1 89 ? 2.684 6.838 7.951 1.00 89.38 89 SER A C 1
ATOM 646 O O . SER A 1 89 ? 2.310 5.730 8.338 1.00 89.38 89 SER A O 1
ATOM 648 N N . LEU A 1 90 ? 2.739 7.186 6.667 1.00 88.00 90 LEU A N 1
ATOM 649 C CA . LEU A 1 90 ? 2.596 6.243 5.569 1.00 88.00 90 LEU A CA 1
ATOM 650 C C . LEU A 1 90 ? 4.002 5.935 5.038 1.00 88.00 90 LEU A C 1
ATOM 652 O O . LEU A 1 90 ? 4.660 6.849 4.533 1.00 88.00 90 LEU A O 1
ATOM 656 N N . PRO A 1 91 ? 4.484 4.683 5.116 1.00 80.25 91 PRO A N 1
ATOM 657 C CA . PRO A 1 91 ? 5.746 4.332 4.483 1.00 80.25 91 PRO A CA 1
ATOM 658 C C . PRO A 1 91 ? 5.653 4.599 2.975 1.00 80.25 91 PRO A C 1
ATOM 660 O O . PRO A 1 91 ? 4.712 4.163 2.309 1.00 80.25 91 PRO A O 1
ATOM 663 N N . GLY A 1 92 ? 6.629 5.337 2.443 1.00 68.38 92 GLY A N 1
ATOM 664 C CA . GLY A 1 92 ? 6.714 5.630 1.015 1.00 68.38 92 GLY A CA 1
ATOM 665 C C . GLY A 1 92 ? 6.771 4.347 0.189 1.00 68.38 92 GLY A C 1
ATOM 666 O O . GLY A 1 92 ? 7.385 3.357 0.592 1.00 68.38 92 GLY A O 1
ATOM 667 N N . ARG A 1 93 ? 6.116 4.358 -0.974 1.00 62.94 93 ARG A N 1
ATOM 668 C CA . ARG A 1 93 ? 6.141 3.240 -1.916 1.00 62.94 93 ARG A CA 1
ATOM 669 C C . ARG A 1 93 ? 7.021 3.595 -3.107 1.00 62.94 93 ARG A C 1
ATOM 671 O O . ARG A 1 93 ? 6.747 4.575 -3.787 1.00 62.94 93 ARG A O 1
ATOM 678 N N . GLU A 1 94 ? 7.956 2.713 -3.431 1.00 63.66 94 GLU A N 1
ATOM 679 C CA . GLU A 1 94 ? 8.343 2.456 -4.821 1.00 63.66 94 GLU A CA 1
ATOM 680 C C . GLU A 1 94 ? 8.001 0.997 -5.128 1.00 63.66 94 GLU A C 1
ATOM 682 O O . GLU A 1 94 ? 8.822 0.095 -4.969 1.00 63.66 94 GLU A O 1
ATOM 687 N N . PRO A 1 95 ? 6.745 0.704 -5.497 1.00 68.62 95 PRO A N 1
ATOM 688 C CA . PRO A 1 95 ? 6.384 -0.596 -6.024 1.00 68.62 95 PRO A CA 1
ATOM 689 C C . PRO A 1 95 ? 7.202 -0.822 -7.275 1.00 68.62 95 PRO A C 1
ATOM 691 O O . PRO A 1 95 ? 7.309 0.066 -8.121 1.00 68.62 95 PRO A O 1
ATOM 694 N N . LEU A 1 96 ? 7.695 -2.041 -7.434 1.00 70.81 96 LEU A N 1
ATOM 695 C CA . LEU A 1 96 ? 8.406 -2.435 -8.637 1.00 70.81 96 LEU A CA 1
ATOM 696 C C . LEU A 1 96 ? 7.594 -2.102 -9.905 1.00 70.81 96 LEU A C 1
ATOM 698 O O . LEU A 1 96 ? 8.147 -1.607 -10.878 1.00 70.81 96 LEU A O 1
ATOM 702 N N . SER A 1 97 ? 6.264 -2.237 -9.862 1.00 71.06 97 SER A N 1
ATOM 703 C CA . SER A 1 97 ? 5.374 -1.825 -10.955 1.00 71.06 97 SER A CA 1
ATOM 704 C C . SER A 1 97 ? 5.396 -0.323 -11.276 1.00 71.06 97 SER A C 1
ATOM 706 O O . SER A 1 97 ? 5.205 0.032 -12.434 1.00 71.06 97 SER A O 1
ATOM 708 N N . GLN A 1 98 ? 5.653 0.566 -10.307 1.00 73.75 98 GLN A N 1
ATOM 709 C CA . GLN A 1 98 ? 5.857 1.995 -10.590 1.00 73.75 98 GLN A CA 1
ATOM 710 C C . GLN A 1 98 ? 7.204 2.248 -11.272 1.00 73.75 98 GLN A C 1
ATOM 712 O O . GLN A 1 98 ? 7.265 3.129 -12.121 1.00 73.75 98 GLN A O 1
ATOM 717 N N . VAL A 1 99 ? 8.242 1.459 -10.972 1.00 80.06 99 VAL A N 1
ATOM 718 C CA . VAL A 1 99 ? 9.551 1.556 -11.648 1.00 80.06 99 VAL A CA 1
ATOM 719 C C . VAL A 1 99 ? 9.432 1.195 -13.132 1.00 80.06 99 VAL A C 1
ATOM 721 O O . VAL A 1 99 ? 10.016 1.861 -13.981 1.00 80.06 99 VAL A O 1
ATOM 724 N N . PHE A 1 100 ? 8.638 0.172 -13.461 1.00 86.56 100 PHE A N 1
ATOM 725 C CA . PHE A 1 100 ? 8.424 -0.259 -14.848 1.00 86.56 100 PHE A CA 1
ATOM 726 C C . PHE A 1 100 ? 7.376 0.560 -15.611 1.00 86.56 100 PHE A C 1
ATOM 728 O O . PHE A 1 100 ? 7.277 0.406 -16.824 1.00 86.56 100 PHE A O 1
ATOM 735 N N . ARG A 1 101 ? 6.608 1.439 -14.949 1.00 82.81 101 ARG A N 1
ATOM 736 C CA . ARG A 1 101 ? 5.510 2.189 -15.589 1.00 82.81 101 ARG A CA 1
ATOM 737 C C . ARG A 1 101 ? 5.978 3.024 -16.780 1.00 82.81 101 ARG A C 1
ATOM 739 O O . ARG A 1 101 ? 5.260 3.132 -17.769 1.00 82.81 101 ARG A O 1
ATOM 746 N N . ASP A 1 102 ? 7.169 3.598 -16.664 1.00 85.38 102 ASP A N 1
ATOM 747 C CA . ASP A 1 102 ? 7.713 4.524 -17.656 1.00 85.38 102 ASP A CA 1
ATOM 748 C C . ASP A 1 102 ? 8.728 3.827 -18.593 1.00 85.38 102 ASP A C 1
ATOM 750 O O . ASP A 1 102 ? 9.332 4.465 -19.456 1.00 85.38 102 ASP A O 1
ATOM 754 N N . LEU 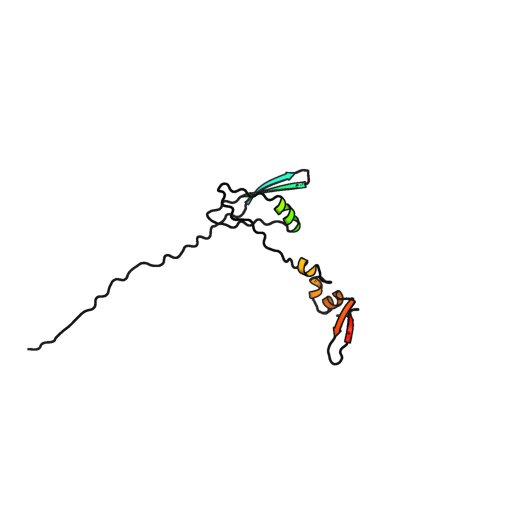A 1 103 ? 8.916 2.507 -18.444 1.00 89.00 103 LEU A N 1
ATOM 755 C CA . LEU A 1 103 ? 9.783 1.694 -19.295 1.00 89.00 103 LEU A CA 1
ATOM 756 C C . LEU A 1 103 ? 8.987 1.043 -20.437 1.00 89.00 103 LEU A C 1
ATOM 758 O O . LEU A 1 103 ? 7.819 0.698 -20.273 1.00 89.00 103 LEU A O 1
ATOM 762 N N . PRO A 1 104 ? 9.619 0.795 -21.597 1.00 88.19 104 PRO A N 1
ATOM 763 C CA . PRO A 1 104 ? 8.962 0.146 -22.732 1.00 88.19 104 PRO A CA 1
ATOM 764 C C . PRO A 1 104 ? 8.782 -1.376 -22.558 1.00 88.19 104 PRO A C 1
ATOM 766 O O . PRO A 1 104 ? 8.408 -2.057 -23.509 1.00 88.19 104 PRO A O 1
ATOM 769 N N . PHE A 1 105 ? 9.078 -1.928 -21.379 1.00 90.94 105 PHE A N 1
ATOM 770 C CA . PHE A 1 105 ? 9.001 -3.356 -21.078 1.00 90.94 105 PHE A CA 1
ATOM 771 C C . PHE A 1 105 ? 8.646 -3.593 -19.606 1.00 90.94 105 PHE A C 1
ATOM 773 O O . PHE A 1 105 ? 8.852 -2.722 -18.762 1.00 90.94 105 PHE A O 1
ATOM 780 N N . ASP A 1 106 ? 8.143 -4.788 -19.296 1.00 90.69 106 ASP A N 1
ATOM 781 C CA . ASP A 1 106 ? 7.815 -5.216 -17.937 1.00 90.69 106 ASP A CA 1
ATOM 782 C C . ASP A 1 106 ? 8.912 -6.101 -17.319 1.00 90.69 106 ASP A C 1
ATOM 784 O O . ASP A 1 106 ? 9.927 -6.431 -17.934 1.00 90.69 106 ASP A O 1
ATOM 788 N N . GLN A 1 107 ? 8.701 -6.533 -16.076 1.00 90.75 107 GLN A N 1
ATOM 789 C CA . GLN A 1 107 ? 9.657 -7.390 -15.381 1.00 90.75 107 GLN A CA 1
ATOM 790 C C . GLN A 1 107 ? 9.913 -8.729 -16.102 1.00 90.75 107 GLN A C 1
ATOM 792 O O . GLN A 1 107 ? 11.011 -9.275 -15.982 1.00 90.75 107 GLN A O 1
ATOM 797 N N . ALA A 1 108 ? 8.948 -9.264 -16.861 1.00 90.44 108 ALA A N 1
ATOM 798 C CA . ALA A 1 108 ? 9.100 -10.550 -17.541 1.00 90.44 108 ALA A CA 1
ATOM 799 C C . ALA A 1 108 ? 10.155 -10.486 -18.657 1.00 90.44 108 ALA A C 1
ATOM 801 O O . ALA A 1 108 ? 10.878 -11.460 -18.885 1.00 90.44 108 ALA A O 1
ATOM 802 N N . ALA A 1 109 ? 10.319 -9.322 -19.294 1.00 92.69 109 ALA A N 1
ATOM 803 C CA . ALA A 1 109 ? 11.346 -9.102 -20.309 1.00 92.69 109 ALA A CA 1
ATOM 804 C C . ALA A 1 109 ? 12.780 -9.287 -19.773 1.00 92.69 109 ALA A C 1
ATOM 806 O O . ALA A 1 109 ? 13.678 -9.639 -20.533 1.00 92.69 109 ALA A O 1
ATOM 807 N N . LEU A 1 110 ? 13.003 -9.125 -18.465 1.00 92.12 110 LEU A N 1
ATOM 808 C CA . LEU A 1 110 ? 14.314 -9.320 -17.834 1.00 92.12 110 LEU A CA 1
ATOM 809 C C . LEU A 1 110 ? 14.695 -10.796 -17.629 1.00 92.12 110 LEU A C 1
ATOM 811 O O . LEU A 1 110 ? 15.805 -11.080 -17.184 1.00 92.12 110 LEU A O 1
ATOM 815 N N . GLY A 1 111 ? 13.811 -11.744 -17.959 1.00 93.44 111 GLY A N 1
ATOM 816 C CA . GLY A 1 111 ? 14.068 -13.177 -17.792 1.00 93.44 111 GLY A CA 1
ATOM 817 C C . GLY A 1 111 ? 15.171 -13.739 -18.699 1.00 93.44 111 GLY A C 1
ATOM 818 O O . GLY A 1 111 ? 15.729 -14.792 -18.398 1.00 93.44 111 GLY A O 1
ATOM 819 N N . SER A 1 112 ? 15.506 -13.063 -19.803 1.00 94.88 112 SER A N 1
ATOM 820 C CA . SER A 1 112 ? 16.647 -13.420 -20.657 1.00 94.88 112 SER A CA 1
ATOM 821 C C . SER A 1 112 ? 17.081 -12.252 -21.555 1.00 94.88 112 SER A C 1
ATOM 823 O O . SER A 1 112 ? 16.269 -11.370 -21.845 1.00 94.88 112 SER A O 1
ATOM 825 N N . PRO A 1 113 ? 18.326 -12.253 -22.073 1.00 93.06 113 PRO A N 1
ATOM 826 C CA . PRO A 1 113 ? 18.773 -11.236 -23.026 1.00 93.06 113 PRO A CA 1
ATOM 827 C C . PRO A 1 113 ? 17.915 -11.174 -24.297 1.00 93.06 113 PRO A C 1
ATOM 829 O O . PRO A 1 113 ? 17.640 -10.088 -24.802 1.00 93.06 113 PRO A O 1
ATOM 832 N N . SER A 1 114 ? 17.461 -12.323 -24.810 1.00 93.88 114 SER A N 1
ATOM 833 C CA . SER A 1 114 ? 16.615 -12.383 -26.005 1.00 93.88 114 SER A CA 1
ATOM 834 C C . SER A 1 114 ? 15.215 -11.824 -25.747 1.00 93.88 114 SER A C 1
ATOM 836 O O . SER A 1 114 ? 14.698 -11.081 -26.580 1.00 93.88 114 SER A O 1
ATOM 838 N N . ALA A 1 115 ? 14.617 -12.114 -24.586 1.00 94.31 115 ALA A N 1
ATOM 839 C CA . ALA A 1 115 ? 13.333 -11.540 -24.184 1.00 94.31 115 ALA A CA 1
ATOM 840 C C . ALA A 1 115 ? 13.408 -10.010 -24.057 1.00 94.31 115 ALA A C 1
ATOM 842 O O . ALA A 1 115 ? 12.560 -9.313 -24.613 1.00 94.31 115 ALA A O 1
ATOM 843 N N . LEU A 1 116 ? 14.459 -9.487 -23.416 1.00 94.25 116 LEU A N 1
ATOM 844 C CA . LEU A 1 116 ? 14.660 -8.047 -23.253 1.00 94.25 116 LEU A CA 1
ATOM 845 C C . LEU A 1 116 ? 14.821 -7.341 -24.601 1.00 94.25 116 LEU A C 1
ATOM 847 O O . LEU A 1 116 ? 14.147 -6.350 -24.872 1.00 94.25 116 LEU A O 1
ATOM 851 N N . LEU A 1 117 ? 15.687 -7.864 -25.471 1.00 93.94 117 LEU A N 1
ATOM 852 C CA . LEU A 1 117 ? 15.904 -7.285 -26.796 1.00 93.94 117 LEU A CA 1
ATOM 853 C C . LEU A 1 117 ? 14.630 -7.342 -27.650 1.00 93.94 117 LEU A C 1
ATOM 855 O O . LEU A 1 117 ? 14.328 -6.380 -28.349 1.00 93.94 117 LEU A O 1
ATOM 859 N N . ASN A 1 118 ? 13.837 -8.412 -27.554 1.00 93.69 118 ASN A N 1
ATOM 860 C CA . ASN A 1 118 ? 12.546 -8.483 -28.240 1.00 93.69 118 ASN A CA 1
ATOM 861 C C . ASN A 1 118 ? 11.521 -7.473 -27.696 1.00 93.69 118 ASN A C 1
ATOM 863 O O . ASN A 1 118 ? 10.750 -6.929 -28.489 1.00 93.69 118 ASN A O 1
ATOM 867 N N . ALA A 1 119 ? 11.530 -7.182 -26.391 1.00 94.38 119 ALA A N 1
ATOM 868 C CA . ALA A 1 119 ? 10.696 -6.137 -25.795 1.00 94.38 119 ALA A CA 1
ATOM 869 C C . ALA A 1 119 ? 11.139 -4.719 -26.214 1.00 94.38 119 ALA A C 1
ATOM 871 O O . ALA A 1 119 ? 10.316 -3.818 -26.331 1.00 94.38 119 ALA A O 1
ATOM 872 N N . LEU A 1 120 ? 12.424 -4.532 -26.532 1.00 94.25 120 LEU A N 1
ATOM 873 C CA . LEU A 1 120 ? 13.005 -3.276 -27.022 1.00 94.25 120 LEU A CA 1
ATOM 874 C C . LEU A 1 120 ? 12.922 -3.104 -28.552 1.00 94.25 120 LEU A C 1
ATOM 876 O O . LEU A 1 120 ? 13.717 -2.368 -29.144 1.00 94.25 120 LEU A O 1
ATOM 880 N N . ARG A 1 121 ? 11.972 -3.759 -29.231 1.00 93.56 121 ARG A N 1
ATOM 881 C CA . ARG A 1 121 ? 11.798 -3.614 -30.684 1.00 93.56 121 ARG A CA 1
ATOM 882 C C . ARG A 1 121 ? 11.585 -2.145 -31.067 1.00 93.56 121 ARG A C 1
ATOM 884 O O . ARG A 1 121 ? 10.738 -1.452 -30.518 1.00 93.56 121 ARG A O 1
ATOM 891 N N . GLY A 1 122 ? 12.345 -1.681 -32.053 1.00 93.69 122 GLY A N 1
ATOM 892 C CA . GLY A 1 122 ? 12.328 -0.301 -32.528 1.00 93.69 122 GLY A CA 1
ATOM 893 C C . GLY A 1 122 ? 13.252 0.647 -31.762 1.00 93.69 122 GLY A C 1
ATOM 894 O O . GLY A 1 122 ? 13.500 1.743 -32.274 1.00 93.69 122 GLY A O 1
ATOM 895 N N . ALA A 1 123 ? 13.803 0.242 -30.611 1.00 94.50 123 ALA A N 1
ATOM 896 C CA . ALA A 1 123 ? 14.838 1.000 -29.916 1.00 94.50 123 ALA A CA 1
ATOM 897 C C . ALA A 1 123 ? 16.137 1.009 -30.734 1.00 94.50 123 ALA A C 1
ATOM 899 O O . ALA A 1 123 ? 16.483 0.017 -31.381 1.00 94.50 123 ALA A O 1
ATOM 900 N N . GLU A 1 124 ? 16.844 2.137 -30.723 1.00 95.94 124 GLU A N 1
ATOM 901 C CA . GLU A 1 124 ? 18.169 2.254 -31.326 1.00 95.94 124 GLU A CA 1
ATOM 902 C C . GLU A 1 124 ? 19.219 1.652 -30.391 1.00 95.94 124 GLU A C 1
ATOM 904 O O . GLU A 1 124 ? 19.247 1.939 -29.195 1.00 95.94 124 GLU A O 1
ATOM 909 N N . ILE A 1 125 ? 20.074 0.799 -30.941 1.00 94.12 125 ILE A N 1
ATOM 910 C CA . ILE A 1 125 ? 21.156 0.137 -30.224 1.00 94.12 125 ILE A CA 1
ATOM 911 C C . ILE A 1 125 ? 22.456 0.268 -31.009 1.00 94.12 125 ILE A C 1
ATOM 913 O O . ILE A 1 125 ? 22.465 0.436 -32.230 1.00 94.12 125 ILE A O 1
ATOM 917 N N . THR A 1 126 ? 23.571 0.140 -30.297 1.00 95.56 126 THR A N 1
ATOM 918 C CA . THR A 1 126 ? 24.893 -0.024 -30.901 1.00 95.56 126 THR A CA 1
ATOM 919 C C . THR A 1 126 ? 25.468 -1.360 -30.462 1.00 95.56 126 THR A C 1
ATOM 921 O O . THR A 1 126 ? 25.502 -1.669 -29.273 1.00 95.56 126 THR A O 1
ATOM 924 N N . VAL A 1 127 ? 25.919 -2.154 -31.428 1.00 93.38 127 VAL A N 1
ATOM 925 C CA . VAL A 1 127 ? 26.578 -3.440 -31.199 1.00 93.38 127 VAL A CA 1
ATOM 926 C C . VAL A 1 127 ? 28.077 -3.257 -31.416 1.00 93.38 127 VAL A C 1
ATOM 928 O O . VAL A 1 127 ? 28.495 -2.657 -32.408 1.00 93.38 127 VAL A O 1
ATOM 931 N N . GLY A 1 128 ? 28.883 -3.746 -30.474 1.00 92.00 128 GLY A N 1
ATOM 932 C CA . GLY A 1 128 ? 30.348 -3.724 -30.534 1.00 92.00 128 GLY A CA 1
ATOM 933 C C . GLY A 1 128 ? 30.956 -5.082 -30.906 1.00 92.00 128 GLY A C 1
ATOM 934 O O . GLY A 1 128 ? 30.271 -6.102 -30.913 1.00 92.00 128 GLY A O 1
ATOM 935 N N . GLY A 1 129 ? 32.260 -5.097 -31.198 1.00 90.69 129 GLY A N 1
ATOM 936 C CA . GLY A 1 129 ? 33.018 -6.291 -31.587 1.00 90.69 129 GLY A CA 1
ATOM 937 C C . GLY A 1 129 ? 34.119 -5.955 -32.596 1.00 90.69 129 GLY A C 1
ATOM 938 O O . GLY A 1 129 ? 34.594 -4.824 -32.642 1.00 90.69 129 GLY A O 1
ATOM 939 N N . ALA A 1 130 ? 34.495 -6.914 -33.450 1.00 91.31 130 ALA A N 1
ATOM 940 C CA . ALA A 1 130 ? 35.445 -6.678 -34.549 1.00 91.31 130 ALA A CA 1
ATOM 941 C C . ALA A 1 130 ? 34.943 -5.637 -35.572 1.00 91.31 130 ALA A C 1
ATOM 943 O O . ALA A 1 130 ? 35.730 -5.037 -36.302 1.00 91.31 130 ALA A O 1
ATOM 944 N N . ARG A 1 131 ? 33.624 -5.428 -35.626 1.00 90.62 131 ARG A N 1
ATOM 945 C CA . ARG A 1 131 ? 32.957 -4.347 -36.350 1.00 90.62 131 ARG A CA 1
ATOM 946 C C . ARG A 1 131 ? 31.838 -3.803 -35.479 1.00 90.62 131 ARG A C 1
ATOM 948 O O . ARG A 1 131 ? 31.121 -4.586 -34.861 1.00 90.62 131 ARG A O 1
ATOM 955 N N . SER A 1 132 ? 31.698 -2.484 -35.447 1.00 93.94 132 SER A N 1
ATOM 956 C CA . SER A 1 132 ? 30.566 -1.825 -34.808 1.00 93.94 132 SER A CA 1
ATOM 957 C C . SER A 1 132 ? 29.432 -1.604 -35.805 1.00 93.94 132 SER A C 1
ATOM 959 O O . SER A 1 132 ? 29.663 -1.409 -37.001 1.00 93.94 132 SER A O 1
ATOM 961 N N . ALA A 1 133 ? 28.201 -1.636 -35.304 1.00 93.62 133 ALA A N 1
ATOM 962 C CA . ALA A 1 133 ? 27.012 -1.287 -36.067 1.00 93.62 133 ALA A CA 1
ATOM 963 C C . ALA A 1 133 ? 25.999 -0.582 -35.163 1.00 93.62 133 ALA A C 1
ATOM 965 O O . ALA A 1 133 ? 25.802 -0.988 -34.017 1.00 93.62 133 ALA A O 1
ATOM 966 N N . THR A 1 134 ? 25.339 0.439 -35.699 1.00 96.81 134 THR A N 1
ATOM 967 C CA . THR A 1 134 ? 24.250 1.164 -35.036 1.00 96.81 134 THR A CA 1
ATOM 968 C C . THR A 1 134 ? 22.985 1.009 -35.868 1.00 96.81 134 THR A C 1
ATOM 970 O O . THR A 1 134 ? 23.032 1.074 -37.097 1.00 96.81 134 THR A O 1
ATOM 973 N N . GLY A 1 135 ? 21.857 0.764 -35.209 1.00 95.25 135 GLY A N 1
ATOM 974 C CA . GLY A 1 135 ? 20.577 0.565 -35.879 1.00 95.25 135 GLY A CA 1
ATOM 975 C C . GLY A 1 135 ? 19.451 0.269 -34.898 1.00 95.25 135 GLY A C 1
ATOM 976 O O . GLY A 1 135 ? 19.642 0.306 -33.686 1.00 95.25 135 GLY A O 1
ATOM 977 N N . ARG A 1 136 ? 18.258 -0.028 -35.420 1.00 96.25 136 ARG A N 1
ATOM 978 C CA . ARG A 1 136 ? 17.085 -0.351 -34.596 1.00 96.25 136 ARG A CA 1
ATOM 979 C C . ARG A 1 136 ? 16.896 -1.852 -34.433 1.00 96.25 136 ARG A C 1
ATOM 981 O O . ARG A 1 136 ? 17.118 -2.614 -35.374 1.00 96.25 136 ARG A O 1
ATOM 988 N N . VAL A 1 137 ? 16.418 -2.269 -33.263 1.00 93.69 137 VAL A N 1
ATOM 989 C CA . VAL A 1 137 ? 16.066 -3.670 -33.008 1.00 93.69 137 VAL A CA 1
ATOM 990 C C . VAL A 1 137 ? 14.833 -4.057 -33.824 1.00 93.69 137 VAL A C 1
ATOM 992 O O . VAL A 1 137 ? 13.777 -3.442 -33.687 1.00 93.69 137 VAL A O 1
ATOM 995 N N . VAL A 1 138 ? 14.948 -5.093 -34.656 1.00 93.88 138 VAL A N 1
ATOM 996 C CA . VAL A 1 138 ? 13.822 -5.641 -35.435 1.00 93.88 138 VAL A CA 1
ATOM 997 C C . VAL A 1 138 ? 13.293 -6.912 -34.774 1.00 93.88 138 VAL A C 1
ATOM 999 O O . VAL A 1 138 ? 12.121 -6.991 -34.412 1.00 93.88 138 VAL A O 1
ATOM 1002 N N . ALA A 1 139 ? 14.167 -7.894 -34.574 1.00 89.44 139 ALA A N 1
ATOM 1003 C CA . ALA A 1 139 ? 13.883 -9.131 -33.860 1.00 89.44 139 ALA A CA 1
ATOM 1004 C C . ALA A 1 139 ? 15.201 -9.783 -33.433 1.00 89.44 139 ALA A C 1
ATOM 1006 O O . ALA A 1 139 ? 16.229 -9.587 -34.087 1.00 89.44 139 ALA A O 1
ATOM 1007 N N . VAL A 1 140 ? 15.155 -10.587 -32.374 1.00 89.50 140 VAL A N 1
ATOM 1008 C CA . VAL A 1 140 ? 16.216 -11.541 -32.048 1.00 89.50 140 VAL A CA 1
ATOM 1009 C C . VAL A 1 140 ? 15.621 -12.936 -31.913 1.00 89.50 140 VAL A C 1
ATOM 1011 O O . VAL A 1 140 ? 14.572 -13.121 -31.292 1.00 89.50 140 VAL A O 1
ATOM 1014 N N . ASN A 1 141 ? 16.307 -13.914 -32.498 1.00 82.00 141 ASN A N 1
ATOM 1015 C CA . ASN A 1 141 ? 15.967 -15.323 -32.359 1.00 82.00 141 ASN A CA 1
ATOM 1016 C C . ASN A 1 141 ? 16.836 -15.901 -31.238 1.00 82.00 141 ASN A C 1
ATOM 1018 O O . ASN A 1 141 ? 18.050 -15.687 -31.240 1.00 82.00 141 ASN A O 1
ATOM 1022 N N . GLY A 1 142 ? 16.200 -16.569 -30.278 1.00 59.09 142 GLY A N 1
ATOM 1023 C CA . GLY A 1 142 ? 16.842 -17.285 -29.177 1.00 59.09 142 GLY A CA 1
ATOM 1024 C C . GLY A 1 142 ? 16.436 -18.742 -29.215 1.00 59.09 142 GLY A C 1
ATOM 1025 O O . GLY A 1 142 ? 15.223 -18.976 -29.410 1.00 59.09 142 GLY A O 1
#

Foldseek 3Di:
DDDDDDDDDDDDDDPDDDDDPPPPPPPWPKFAFDWDDWDADPVGDIDTDTDTDTDDDDDYDDDDDPVCVVVCVVPPDDDDPVPPPPDDDDPDDDDQCVVCVPPLDHPVCVPDPQSVLQSQAQPWDWDDDPDIDIDGRHHDDD

pLDDT: mean 80.41, std 18.11, range [38.78, 96.94]

Organism: NCBI:txid2586908

Radius of gyration: 35.17 Å; chains: 1; bounding box: 97×30×108 Å